Protein AF-A0A6L8SZ44-F1 (afdb_monomer)

pLDDT: mean 76.64, std 16.14, range [46.28, 95.19]

Organism: NCBI:txid418240

Solvent-accessible surface area (backbone atoms only — not comparable to full-atom values): 4727 Å² total; per-residue (Å²): 132,85,80,70,70,45,76,48,71,36,88,83,82,68,47,74,45,75,44,44,77,87,59,48,43,78,46,74,74,82,76,48,45,42,35,35,31,34,63,37,90,86,77,64,48,76,37,83,78,45,82,40,78,44,95,71,56,85,66,77,84,51,64,91,81,48,86,82,79,86,120

Sequence (71 aa):
MVATAFSRLCTSCKKRFAYKQTDAIFDENGYGYSTKLVKCKHCGRLNVIRYFEDDSMKLNNDRKYYDYDMV

Foldseek 3Di:
DPQDWDWDQDPPPRDIDIDGPVQWDWDPPQPQKIFIWHADPPPRDIDTPDIDGRPDRVPPPPCVVDDPPPD

Nearest PDB structures (foldseek):
  4cj2-assembly2_D  TM=5.136E-01  e=2.339E+00  Sulfolobus acidocaldarius
  5m2n-assembly1_A  TM=5.437E-01  e=6.269E+00  Saccharomyces cerevisiae
  8qpc-assembly1_AA  TM=3.550E-01  e=3.183E+00  Sulfolobus acidocaldarius
  8q2m-assembly1_AA  TM=3.641E-01  e=5.211E+00  Sulfolobus acidocaldarius
  2mfk-assembly1_A  TM=3.005E-01  e=8.021E+00  Blomia tropicalis

Mean predicted aligned error: 11.13 Å

Radius of gyration: 17.59 Å; Cα contacts (8 Å, |Δi|>4): 102; chains: 1; bounding box: 42×36×42 Å

Structure (mmCIF, N/CA/C/O backbone):
data_AF-A0A6L8SZ44-F1
#
_entry.id   AF-A0A6L8SZ44-F1
#
loop_
_atom_site.group_PDB
_atom_site.id
_atom_site.type_symbol
_atom_site.label_atom_id
_atom_site.label_alt_id
_atom_site.label_comp_id
_atom_site.label_asym_id
_atom_site.label_entity_id
_atom_site.label_seq_id
_atom_site.pdbx_PDB_ins_code
_atom_site.Cartn_x
_atom_site.Cartn_y
_atom_site.Cartn_z
_atom_site.occupancy
_atom_site.B_iso_or_equiv
_atom_site.auth_seq_id
_atom_site.auth_comp_id
_atom_site.auth_asym_id
_atom_site.auth_atom_id
_atom_site.pdbx_PDB_model_num
ATOM 1 N N . MET A 1 1 ? -11.271 22.800 3.492 1.00 46.28 1 MET A N 1
ATOM 2 C CA . MET A 1 1 ? -10.564 21.659 2.869 1.00 46.28 1 MET A CA 1
ATOM 3 C C . MET A 1 1 ? -11.229 20.379 3.349 1.00 46.28 1 MET A C 1
ATOM 5 O O . MET A 1 1 ? -11.173 20.096 4.539 1.00 46.28 1 MET A O 1
ATOM 9 N N . VAL A 1 2 ? -11.941 19.661 2.478 1.00 52.09 2 VAL A N 1
ATOM 10 C CA . VAL A 1 2 ? -12.561 18.375 2.837 1.00 52.09 2 VAL A CA 1
ATOM 11 C C . VAL A 1 2 ? -11.426 17.380 3.055 1.00 52.09 2 VAL A C 1
ATOM 13 O O . VAL A 1 2 ? -10.677 17.095 2.127 1.00 52.09 2 VAL A O 1
ATOM 16 N N . ALA A 1 3 ? -11.244 16.904 4.286 1.00 58.62 3 ALA A N 1
ATOM 17 C CA . ALA A 1 3 ? -10.264 15.868 4.577 1.00 58.62 3 ALA A CA 1
ATOM 18 C C . ALA A 1 3 ? -10.724 14.568 3.900 1.00 58.62 3 ALA A C 1
ATOM 20 O O . ALA A 1 3 ? -11.558 13.845 4.441 1.00 58.62 3 ALA A O 1
ATOM 21 N N . THR A 1 4 ? -10.218 14.292 2.700 1.00 71.75 4 THR A N 1
ATOM 22 C CA . THR A 1 4 ? -10.514 13.072 1.948 1.00 71.75 4 THR A CA 1
ATOM 23 C C . THR A 1 4 ? -9.984 11.871 2.728 1.00 71.75 4 THR A C 1
ATOM 25 O O . THR A 1 4 ? -8.778 11.633 2.820 1.00 71.75 4 THR A O 1
ATOM 28 N N . ALA A 1 5 ? -10.904 11.141 3.356 1.00 82.00 5 ALA A N 1
ATOM 29 C CA . ALA A 1 5 ? -10.625 9.896 4.050 1.00 82.00 5 ALA A CA 1
ATOM 30 C C . ALA A 1 5 ? -10.877 8.723 3.097 1.00 82.00 5 ALA A C 1
ATOM 32 O O . ALA A 1 5 ? -11.948 8.603 2.506 1.00 82.00 5 ALA A O 1
ATOM 33 N N . PHE A 1 6 ? -9.888 7.849 2.963 1.00 89.19 6 PHE A N 1
ATOM 34 C CA . PHE A 1 6 ? -9.952 6.634 2.161 1.00 89.19 6 PHE A CA 1
ATOM 35 C C . PHE A 1 6 ? -10.228 5.430 3.062 1.00 89.19 6 PHE A C 1
ATOM 37 O O . PHE A 1 6 ? -9.943 5.466 4.260 1.00 89.19 6 PHE A O 1
ATOM 44 N N . SER A 1 7 ? -10.754 4.340 2.497 1.00 91.62 7 SER A N 1
ATOM 45 C CA . SER A 1 7 ? -10.948 3.080 3.225 1.00 91.62 7 SER A CA 1
ATOM 46 C C . SER A 1 7 ? -10.194 1.929 2.563 1.00 91.62 7 SER A C 1
ATOM 48 O O . SER A 1 7 ? -10.122 1.840 1.337 1.00 91.62 7 SER A O 1
ATOM 50 N N . ARG A 1 8 ? -9.621 1.032 3.373 1.00 91.06 8 ARG A N 1
ATOM 51 C CA . ARG A 1 8 ? -8.934 -0.181 2.904 1.00 91.06 8 ARG A CA 1
ATOM 52 C C . ARG A 1 8 ? -9.315 -1.370 3.777 1.00 91.06 8 ARG A C 1
ATOM 54 O O . ARG A 1 8 ? -9.487 -1.235 4.988 1.00 91.06 8 ARG A O 1
ATOM 61 N N . LEU A 1 9 ? -9.440 -2.542 3.161 1.00 94.00 9 LEU A N 1
ATOM 62 C CA . LEU A 1 9 ? -9.542 -3.813 3.873 1.00 94.00 9 LEU A CA 1
ATOM 63 C C . LEU A 1 9 ? -8.133 -4.287 4.237 1.00 94.00 9 LEU A C 1
ATOM 65 O O . LEU A 1 9 ? -7.284 -4.406 3.357 1.00 94.00 9 LEU A O 1
ATOM 69 N N . CYS A 1 10 ? -7.878 -4.565 5.515 1.00 93.81 10 CYS A N 1
ATOM 70 C CA . CYS A 1 10 ? -6.592 -5.121 5.909 1.00 93.81 10 CYS A CA 1
ATOM 71 C C . CYS A 1 10 ? -6.456 -6.568 5.422 1.00 93.81 10 CYS A C 1
ATOM 73 O O . CYS A 1 10 ? -7.294 -7.412 5.742 1.00 93.81 10 CYS A O 1
ATOM 75 N N . THR A 1 11 ? -5.377 -6.881 4.706 1.00 91.62 11 THR A N 1
ATOM 76 C CA . THR A 1 11 ? -5.114 -8.237 4.196 1.00 91.62 11 THR A CA 1
ATOM 77 C C . THR A 1 11 ? -4.873 -9.242 5.318 1.00 91.62 11 THR A C 1
ATOM 79 O O . THR A 1 11 ? -5.217 -10.414 5.163 1.00 91.62 11 THR A O 1
ATOM 82 N N . SER A 1 12 ? -4.359 -8.774 6.459 1.00 93.88 12 SER A N 1
ATOM 83 C CA . SER A 1 12 ? -4.035 -9.600 7.619 1.00 93.88 12 SER A CA 1
ATOM 84 C C . SER A 1 12 ? -5.225 -9.843 8.541 1.00 93.88 12 SER A C 1
ATOM 86 O O . SER A 1 12 ? -5.615 -10.985 8.735 1.00 93.88 12 SER A O 1
ATOM 88 N N . CYS A 1 13 ? -5.798 -8.793 9.140 1.00 94.94 13 CYS A N 1
ATOM 89 C CA . CYS A 1 13 ? -6.859 -8.954 10.142 1.00 94.94 13 CYS A CA 1
ATOM 90 C C . CYS A 1 13 ? -8.274 -8.901 9.554 1.00 94.94 13 CYS A C 1
ATOM 92 O O . CYS A 1 13 ? -9.241 -8.958 10.306 1.00 94.94 13 CYS A O 1
ATOM 94 N N . LYS A 1 14 ? -8.401 -8.734 8.229 1.00 95.19 14 LYS A N 1
ATOM 95 C CA . LYS A 1 14 ? -9.671 -8.666 7.485 1.00 95.19 14 LYS A CA 1
ATOM 96 C C . LYS A 1 14 ? -10.647 -7.580 7.965 1.00 95.19 14 LYS A C 1
ATOM 98 O O . LYS A 1 14 ? -11.796 -7.551 7.541 1.00 95.19 14 LYS A O 1
ATOM 103 N N . LYS A 1 15 ? -10.197 -6.634 8.796 1.00 94.62 15 LYS A N 1
ATOM 104 C CA . LYS A 1 15 ? -10.985 -5.465 9.210 1.00 94.62 15 LYS A CA 1
ATOM 105 C C . LYS A 1 15 ? -10.776 -4.309 8.238 1.00 94.62 15 LYS A C 1
ATOM 107 O O . LYS A 1 15 ? -9.652 -4.052 7.794 1.00 94.62 15 LYS A O 1
ATOM 112 N N . ARG A 1 16 ? -11.854 -3.587 7.926 1.00 94.56 16 ARG A N 1
ATOM 113 C CA . ARG A 1 16 ? -11.772 -2.313 7.200 1.00 94.56 16 ARG A CA 1
ATOM 114 C C . ARG A 1 16 ? -11.281 -1.212 8.134 1.00 94.56 16 ARG A C 1
ATOM 116 O O . ARG A 1 16 ? -11.617 -1.188 9.318 1.00 94.56 16 ARG A O 1
ATOM 123 N N . PHE A 1 17 ? -10.477 -0.305 7.602 1.00 93.31 17 PHE A N 1
ATOM 124 C CA . PHE A 1 17 ? -10.003 0.867 8.327 1.00 93.31 17 PHE A CA 1
ATOM 125 C C . PHE A 1 17 ? -9.948 2.083 7.409 1.00 93.31 17 PHE A C 1
ATOM 127 O O . PHE A 1 17 ? -9.753 1.954 6.197 1.00 93.31 17 PHE A O 1
ATOM 134 N N . ALA A 1 18 ? -10.134 3.256 8.012 1.00 92.81 18 ALA A N 1
ATOM 135 C CA . ALA A 1 18 ? -10.019 4.536 7.336 1.00 92.81 18 ALA A CA 1
ATOM 136 C C . ALA A 1 18 ? -8.612 5.118 7.512 1.00 92.81 18 ALA A C 1
ATOM 138 O O . ALA A 1 18 ? -8.018 5.024 8.595 1.00 92.81 18 ALA A O 1
ATOM 139 N N . TYR A 1 19 ? -8.103 5.742 6.457 1.00 91.69 19 TYR A N 1
ATOM 140 C CA . TYR A 1 19 ? -6.803 6.400 6.439 1.00 91.69 19 TYR A CA 1
ATOM 141 C C . TYR A 1 19 ? -6.850 7.691 5.621 1.00 91.69 19 TYR A C 1
ATOM 143 O O . TYR A 1 19 ? -7.660 7.834 4.704 1.00 91.69 19 TYR A O 1
ATOM 151 N N . LYS A 1 20 ? -5.985 8.642 5.963 1.00 90.8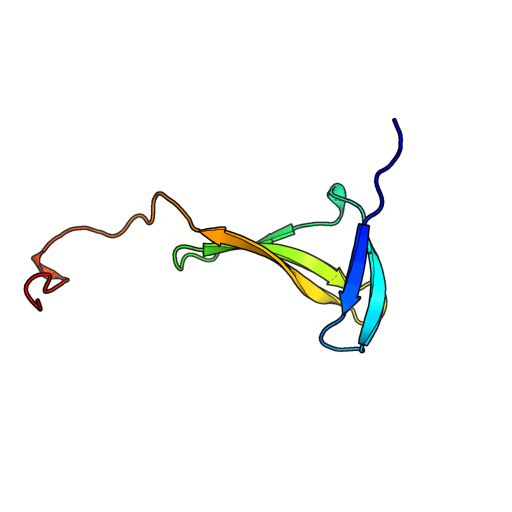8 20 LYS A N 1
ATOM 152 C CA . LYS A 1 20 ? -5.762 9.870 5.193 1.00 90.88 20 LYS A CA 1
ATOM 153 C C . LYS A 1 20 ? -4.539 9.707 4.302 1.00 90.88 20 LYS A C 1
ATOM 155 O O . LYS A 1 20 ? -3.688 8.857 4.545 1.00 90.88 20 LYS A O 1
ATOM 160 N N . GLN A 1 21 ? -4.411 10.559 3.292 1.00 85.75 21 GLN A N 1
ATOM 161 C CA . GLN A 1 21 ? -3.229 10.557 2.426 1.00 85.75 21 GLN A CA 1
ATOM 162 C C . GLN A 1 21 ? -1.927 10.833 3.199 1.00 85.75 21 GLN A C 1
ATOM 164 O O . GLN A 1 21 ? -0.888 10.299 2.825 1.00 85.75 21 GLN A O 1
ATOM 169 N N . THR A 1 22 ? -2.005 11.591 4.298 1.00 87.94 22 THR A N 1
ATOM 170 C CA . THR A 1 22 ? -0.904 11.858 5.241 1.00 87.94 22 THR A CA 1
ATOM 171 C C . THR A 1 22 ? -0.494 10.642 6.073 1.00 87.94 22 THR A C 1
ATOM 173 O O . THR A 1 22 ? 0.601 10.630 6.613 1.00 87.94 22 THR A O 1
ATOM 176 N N . ASP A 1 23 ? -1.358 9.626 6.189 1.00 86.94 23 ASP A N 1
ATOM 177 C CA . ASP A 1 23 ? -1.059 8.390 6.929 1.00 86.94 23 ASP A CA 1
ATOM 178 C C . ASP A 1 23 ? -0.267 7.385 6.068 1.00 86.94 23 ASP A C 1
ATOM 180 O O . ASP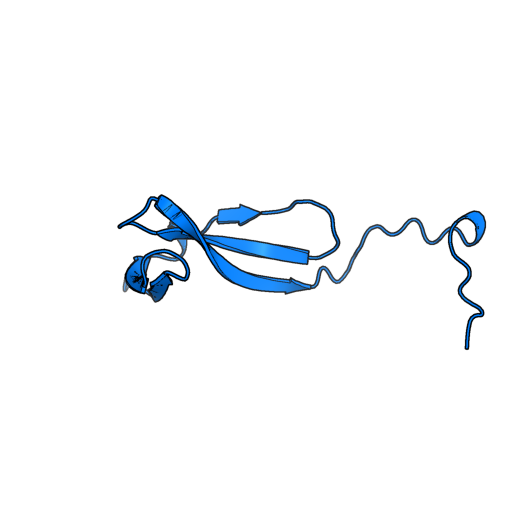 A 1 23 ? 0.136 6.325 6.553 1.00 86.94 23 ASP A O 1
ATOM 184 N N . ALA A 1 24 ? -0.118 7.665 4.769 1.00 87.38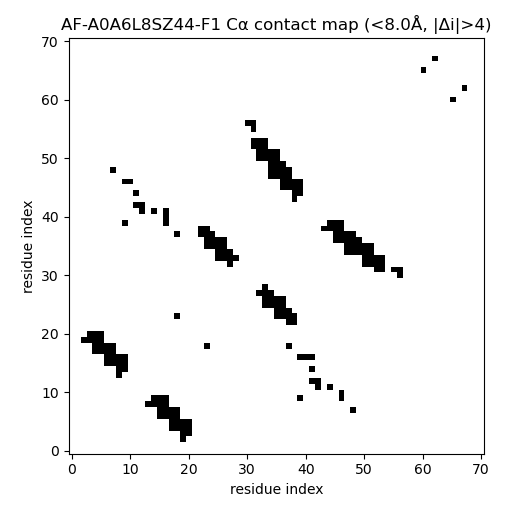 24 ALA A N 1
ATOM 185 C CA . ALA A 1 24 ? 0.538 6.776 3.830 1.00 87.38 24 ALA A CA 1
ATOM 186 C C . ALA A 1 24 ? 2.053 7.005 3.814 1.00 87.38 24 ALA A C 1
ATOM 188 O O . ALA A 1 24 ? 2.520 8.140 3.782 1.00 87.38 24 ALA A O 1
ATOM 189 N N . ILE A 1 25 ? 2.800 5.908 3.779 1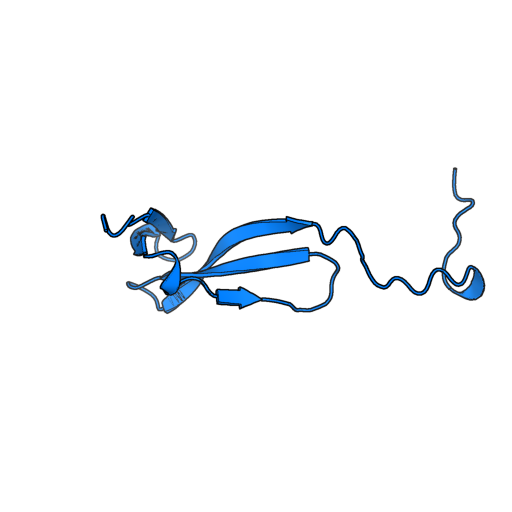.00 88.31 25 ILE A N 1
ATOM 190 C CA . ILE A 1 25 ? 4.263 5.870 3.798 1.00 88.31 25 ILE A CA 1
ATOM 191 C C . ILE A 1 25 ? 4.734 5.315 2.452 1.00 88.31 25 ILE A C 1
ATOM 193 O O . ILE A 1 25 ? 4.050 4.472 1.867 1.00 88.31 25 ILE A O 1
ATOM 197 N N . PHE A 1 26 ? 5.870 5.792 1.953 1.00 84.31 26 PHE A N 1
ATOM 198 C CA . PHE A 1 26 ? 6.543 5.211 0.794 1.00 84.31 26 PHE A CA 1
ATOM 199 C C . PHE A 1 26 ? 7.642 4.258 1.261 1.00 84.31 26 PHE A C 1
ATOM 201 O O . PHE A 1 26 ? 8.420 4.599 2.149 1.00 84.31 26 PHE A O 1
ATOM 208 N N . ASP A 1 27 ? 7.660 3.061 0.687 1.00 76.75 27 ASP A N 1
ATOM 209 C CA . ASP A 1 27 ? 8.761 2.112 0.799 1.00 76.75 27 ASP A CA 1
ATOM 210 C C . ASP A 1 27 ? 9.546 2.152 -0.514 1.00 76.75 27 ASP A C 1
ATOM 212 O O . ASP A 1 27 ? 9.043 1.738 -1.562 1.00 76.75 27 ASP A O 1
ATOM 216 N N . GLU A 1 28 ? 10.747 2.724 -0.435 1.00 68.62 28 GLU A N 1
ATOM 217 C CA . GLU A 1 28 ? 11.679 2.947 -1.548 1.00 68.62 28 GLU A CA 1
ATOM 218 C C . GLU A 1 28 ? 12.754 1.851 -1.621 1.00 68.62 28 GLU A C 1
ATOM 220 O O . GLU A 1 28 ? 13.852 2.080 -2.126 1.00 68.62 28 GLU A O 1
ATOM 225 N N . ASN A 1 29 ? 12.485 0.649 -1.101 1.00 61.97 29 ASN A N 1
ATOM 226 C CA . ASN A 1 29 ? 13.426 -0.465 -1.199 1.00 61.97 29 ASN A CA 1
ATOM 227 C C . ASN A 1 29 ? 13.526 -1.004 -2.643 1.00 61.97 29 ASN A C 1
ATOM 229 O O . ASN A 1 29 ? 12.983 -2.048 -2.984 1.00 61.97 29 ASN A O 1
ATOM 233 N N . GLY A 1 30 ? 14.242 -0.268 -3.495 1.00 51.78 30 GLY A N 1
ATOM 234 C CA . GLY A 1 30 ? 15.383 -0.727 -4.294 1.00 51.78 30 GLY A CA 1
ATOM 235 C C . GLY A 1 30 ? 15.202 -1.759 -5.411 1.00 51.78 30 GLY A C 1
ATOM 236 O O . GLY A 1 30 ? 16.177 -2.014 -6.110 1.00 51.78 30 GLY A O 1
ATOM 237 N N . TYR A 1 31 ? 14.022 -2.344 -5.620 1.00 54.03 31 TYR A N 1
ATOM 238 C CA . TYR A 1 31 ? 13.817 -3.403 -6.627 1.00 54.03 31 TYR A CA 1
ATOM 239 C C . TYR A 1 31 ? 13.073 -2.934 -7.892 1.00 54.03 31 TYR A C 1
ATOM 241 O O . TYR A 1 31 ? 12.508 -3.754 -8.610 1.00 54.03 31 TYR A O 1
ATOM 249 N N . GLY A 1 32 ? 13.069 -1.624 -8.173 1.00 56.22 32 GLY A N 1
ATOM 250 C CA . GLY A 1 32 ? 12.410 -1.031 -9.348 1.00 56.22 32 GLY A CA 1
ATOM 251 C C . GLY A 1 32 ? 10.906 -0.797 -9.208 1.00 56.22 32 GLY A C 1
ATOM 252 O O . GLY A 1 32 ? 10.229 -0.518 -10.196 1.00 56.22 32 GLY A O 1
ATOM 253 N N . TYR A 1 33 ? 10.385 -0.918 -7.987 1.00 60.47 33 TYR A N 1
ATOM 254 C CA . TYR A 1 33 ? 9.002 -0.595 -7.670 1.00 60.47 33 TYR A CA 1
ATOM 255 C C . TYR A 1 33 ? 8.948 0.191 -6.367 1.00 60.47 33 TYR A C 1
ATOM 257 O O . TYR A 1 33 ? 9.330 -0.317 -5.309 1.00 60.47 33 TYR A O 1
ATOM 265 N N . SER A 1 34 ? 8.380 1.390 -6.421 1.00 74.81 34 SER A N 1
ATOM 266 C CA . SER A 1 34 ? 8.021 2.146 -5.227 1.00 74.81 34 SER A CA 1
ATOM 267 C C . SER A 1 34 ? 6.644 1.697 -4.742 1.00 74.81 34 SER A C 1
ATOM 269 O O . SER A 1 34 ? 5.654 1.731 -5.481 1.00 74.81 34 SER A O 1
ATOM 271 N N . THR A 1 35 ? 6.528 1.280 -3.479 1.00 82.69 35 THR A N 1
ATOM 272 C CA . THR A 1 35 ? 5.222 0.903 -2.917 1.00 82.69 35 THR A CA 1
ATOM 273 C C . THR A 1 35 ? 4.729 1.927 -1.921 1.00 82.69 35 THR A C 1
ATOM 275 O O . THR A 1 35 ? 5.434 2.362 -1.014 1.00 82.69 35 THR A O 1
ATOM 278 N N . LYS A 1 36 ? 3.462 2.311 -2.075 1.00 87.69 36 LYS A N 1
ATOM 279 C CA . LYS A 1 36 ? 2.787 3.147 -1.093 1.00 87.69 36 LYS A CA 1
ATOM 280 C C . LYS A 1 36 ? 2.010 2.260 -0.145 1.00 87.69 36 LYS A C 1
ATOM 282 O O . LYS A 1 36 ? 1.139 1.481 -0.551 1.00 87.69 36 LYS A O 1
ATOM 287 N N . LEU A 1 37 ? 2.334 2.402 1.127 1.00 90.88 37 LEU A N 1
ATOM 288 C CA . LEU A 1 37 ? 1.865 1.578 2.222 1.00 90.88 37 LEU A CA 1
ATOM 289 C C . LEU A 1 37 ? 1.021 2.411 3.182 1.00 90.88 37 LEU A C 1
ATOM 291 O O . LEU A 1 37 ? 1.157 3.628 3.280 1.00 90.88 37 LEU A O 1
ATOM 295 N N . VAL 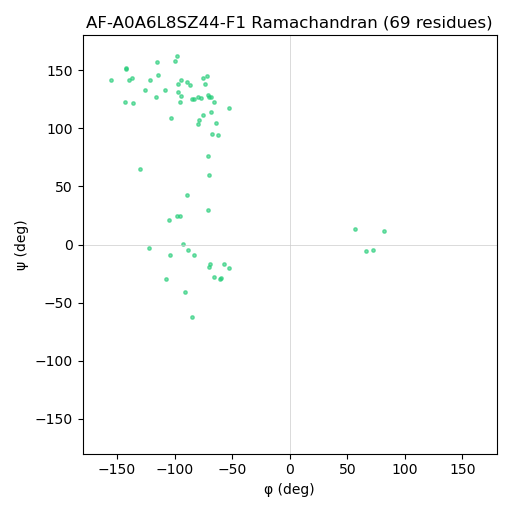A 1 38 ? 0.160 1.742 3.938 1.00 93.50 38 VAL A N 1
ATOM 296 C CA . VAL A 1 38 ? -0.538 2.344 5.073 1.00 93.50 38 VAL A CA 1
ATOM 297 C C . VAL A 1 38 ? -0.611 1.362 6.233 1.00 93.50 38 VAL A C 1
ATOM 299 O O . VAL A 1 38 ? -0.826 0.159 6.047 1.00 93.50 38 VAL A O 1
ATOM 302 N N . LYS A 1 39 ? -0.451 1.869 7.455 1.00 93.81 39 LYS A N 1
ATOM 303 C CA . LYS A 1 39 ? -0.548 1.057 8.669 1.00 93.81 39 LYS A CA 1
ATOM 304 C C . LYS A 1 39 ? -2.011 0.814 9.038 1.00 93.81 39 LYS A C 1
ATOM 306 O O . LYS A 1 39 ? -2.795 1.749 9.194 1.00 93.81 39 LYS A O 1
ATOM 311 N N . CYS A 1 40 ? -2.390 -0.449 9.220 1.00 94.00 40 CYS A N 1
ATOM 312 C CA . CYS A 1 40 ? -3.715 -0.794 9.721 1.00 94.00 40 CYS A CA 1
ATOM 313 C C . CYS A 1 40 ? -3.862 -0.356 11.184 1.00 94.00 40 CYS A C 1
ATOM 315 O O . CYS A 1 40 ? -3.086 -0.781 12.038 1.00 94.00 40 CYS A O 1
ATOM 317 N N . LYS A 1 41 ? -4.909 0.415 11.496 1.00 92.31 41 LYS A N 1
ATOM 318 C CA . LYS A 1 41 ? -5.189 0.892 12.866 1.00 92.31 41 LYS A CA 1
ATOM 319 C C . LYS A 1 41 ? -5.630 -0.212 13.837 1.00 92.31 41 LYS A C 1
ATOM 321 O O . LYS A 1 41 ? -5.576 -0.008 15.039 1.00 92.31 41 LYS A O 1
ATOM 326 N N . HIS A 1 42 ? -6.040 -1.378 13.326 1.00 93.50 42 HIS A N 1
ATOM 327 C CA . HIS A 1 42 ? -6.517 -2.498 14.150 1.00 93.50 42 HIS A CA 1
ATOM 328 C C . HIS A 1 42 ? -5.416 -3.480 14.549 1.00 93.50 42 HIS A C 1
ATOM 330 O O . HIS A 1 42 ? -5.432 -3.987 15.661 1.00 93.50 42 HIS A O 1
ATOM 336 N N . CYS A 1 43 ? -4.504 -3.808 13.628 1.00 94.06 43 CYS A N 1
ATOM 337 C CA . CYS A 1 43 ? -3.476 -4.838 13.850 1.00 94.06 43 CYS A CA 1
ATOM 338 C C . CYS A 1 43 ? -2.042 -4.330 13.684 1.00 94.06 43 CYS A C 1
ATOM 340 O O . CYS A 1 43 ? -1.098 -5.097 13.835 1.00 94.06 43 CYS A O 1
ATOM 342 N N . GLY A 1 44 ? -1.860 -3.065 13.302 1.00 92.25 44 GLY A N 1
ATOM 343 C CA . GLY A 1 44 ? -0.546 -2.459 13.118 1.00 92.25 44 GLY A CA 1
ATOM 344 C C . GLY A 1 44 ? 0.228 -2.919 11.880 1.00 92.25 44 GLY A C 1
ATOM 345 O O . GLY A 1 44 ? 1.280 -2.347 11.611 1.00 92.25 44 GLY A O 1
ATOM 346 N N . ARG A 1 45 ? -0.263 -3.895 11.102 1.00 93.06 45 ARG A N 1
ATOM 347 C CA . ARG A 1 45 ? 0.422 -4.342 9.879 1.00 93.06 45 ARG A CA 1
ATOM 348 C C . ARG A 1 45 ? 0.334 -3.312 8.755 1.00 93.06 45 ARG A C 1
ATOM 350 O O . ARG A 1 45 ? -0.695 -2.651 8.583 1.00 93.06 45 ARG A O 1
ATOM 357 N N . LEU A 1 46 ? 1.400 -3.226 7.965 1.00 91.06 46 LEU A N 1
ATOM 358 C CA . LEU A 1 46 ? 1.443 -2.437 6.738 1.00 91.06 46 LEU A CA 1
ATOM 359 C C . LE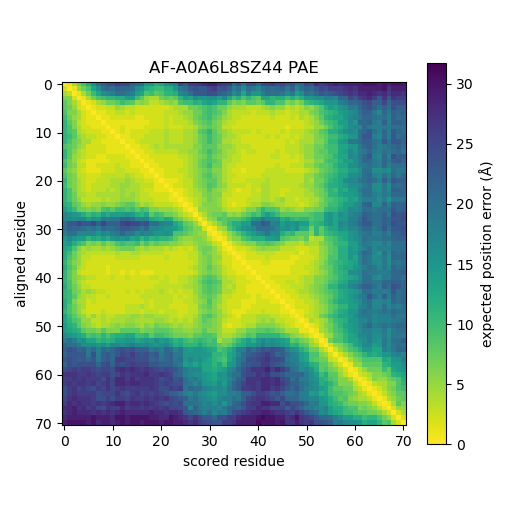U A 1 46 ? 0.623 -3.125 5.645 1.00 91.06 46 LEU A C 1
ATOM 361 O O . LEU A 1 46 ? 0.628 -4.347 5.512 1.00 91.06 46 LEU A O 1
ATOM 365 N N . ASN A 1 47 ? -0.131 -2.331 4.897 1.00 90.06 47 ASN A N 1
ATOM 366 C CA . ASN A 1 47 ? -0.930 -2.783 3.769 1.00 90.06 47 ASN A CA 1
ATOM 367 C C . ASN A 1 47 ? -0.551 -1.956 2.551 1.00 90.06 47 ASN A C 1
ATOM 369 O O . ASN A 1 47 ? -0.532 -0.727 2.629 1.00 90.06 47 ASN A O 1
ATOM 373 N N . VAL A 1 48 ? -0.316 -2.625 1.427 1.00 88.50 48 VAL A N 1
ATOM 374 C CA . VAL A 1 48 ? -0.063 -1.950 0.156 1.00 88.50 48 VAL A CA 1
ATOM 375 C C . VAL A 1 48 ? -1.355 -1.313 -0.342 1.00 88.50 48 VAL A C 1
ATOM 377 O O . VAL A 1 48 ? -2.399 -1.976 -0.411 1.00 88.50 48 VAL A O 1
ATOM 380 N N . ILE A 1 49 ? -1.292 -0.025 -0.678 1.00 88.31 49 ILE A N 1
ATOM 381 C CA . ILE A 1 49 ? -2.403 0.718 -1.284 1.00 88.31 49 ILE A CA 1
ATOM 382 C C . ILE A 1 49 ? -2.167 1.012 -2.762 1.00 88.31 49 ILE A C 1
ATOM 384 O O . ILE A 1 49 ? -3.146 1.079 -3.503 1.00 88.31 49 ILE A O 1
ATOM 388 N N . ARG A 1 50 ? -0.909 1.151 -3.196 1.00 83.06 50 ARG A N 1
ATOM 389 C CA . ARG A 1 50 ? -0.554 1.367 -4.601 1.00 83.06 50 ARG A CA 1
ATOM 390 C C . ARG A 1 50 ? 0.871 0.897 -4.885 1.00 83.06 50 ARG A C 1
ATOM 392 O O . ARG A 1 50 ? 1.752 1.113 -4.057 1.00 83.06 50 ARG A O 1
ATOM 399 N N . TYR A 1 51 ? 1.053 0.301 -6.056 1.00 77.56 51 TYR A N 1
ATOM 400 C CA . TYR A 1 51 ? 2.353 0.048 -6.667 1.00 77.56 51 TYR A CA 1
ATOM 401 C C . TYR A 1 51 ? 2.630 1.171 -7.667 1.00 77.56 51 TYR A C 1
ATOM 403 O O . TYR A 1 51 ? 1.712 1.611 -8.368 1.00 77.56 51 TYR A O 1
ATOM 411 N N . PHE A 1 52 ? 3.862 1.655 -7.685 1.00 72.19 52 PHE A N 1
ATOM 412 C CA . PHE A 1 52 ? 4.396 2.524 -8.718 1.00 72.19 52 PHE A CA 1
ATOM 413 C C . PHE A 1 52 ? 5.518 1.746 -9.396 1.00 72.19 52 PHE A C 1
ATOM 415 O O . PHE A 1 52 ? 6.380 1.195 -8.713 1.00 72.19 52 PHE A O 1
ATOM 422 N N . GLU A 1 53 ? 5.451 1.644 -10.716 1.00 64.75 53 GLU A N 1
ATOM 423 C CA . GLU A 1 53 ? 6.571 1.153 -11.512 1.00 64.75 53 GLU A CA 1
ATOM 424 C C . GLU A 1 53 ? 7.572 2.302 -11.606 1.00 64.75 53 GLU A C 1
ATOM 426 O O . GLU A 1 53 ? 7.186 3.430 -11.925 1.00 64.75 53 GLU A O 1
ATOM 431 N N . ASP A 1 54 ? 8.826 2.053 -11.236 1.00 61.88 54 ASP A N 1
ATOM 432 C CA . ASP A 1 54 ? 9.847 3.084 -11.349 1.00 61.88 54 ASP A CA 1
ATOM 433 C C . ASP A 1 54 ? 10.286 3.158 -12.817 1.00 61.88 54 ASP A C 1
ATOM 435 O O . ASP A 1 54 ? 11.019 2.294 -13.297 1.00 61.88 54 ASP A O 1
ATOM 439 N N . ASP A 1 55 ? 9.887 4.221 -13.523 1.00 56.53 55 ASP A N 1
ATOM 440 C CA . ASP A 1 55 ? 10.263 4.468 -14.931 1.00 56.53 55 ASP A CA 1
ATOM 441 C C . ASP A 1 55 ? 11.789 4.521 -15.150 1.00 56.53 55 ASP A C 1
ATOM 443 O O . ASP A 1 55 ? 12.284 4.419 -16.271 1.00 56.53 55 ASP A O 1
ATOM 447 N N . SER A 1 56 ? 12.554 4.698 -14.071 1.00 54.00 56 SER A N 1
ATOM 448 C CA . SER A 1 56 ? 14.005 4.808 -14.086 1.00 54.00 56 SER A CA 1
ATOM 449 C C . SER A 1 56 ? 14.618 3.869 -13.054 1.00 54.00 56 SER A C 1
ATOM 451 O O . SER A 1 56 ? 15.282 4.310 -12.109 1.00 54.00 56 SER A O 1
ATOM 453 N N . MET A 1 57 ? 14.450 2.557 -13.243 1.00 54.41 57 MET A N 1
ATOM 454 C CA . MET A 1 57 ? 15.365 1.608 -12.614 1.00 54.41 57 MET A CA 1
ATOM 455 C C . MET A 1 57 ? 16.792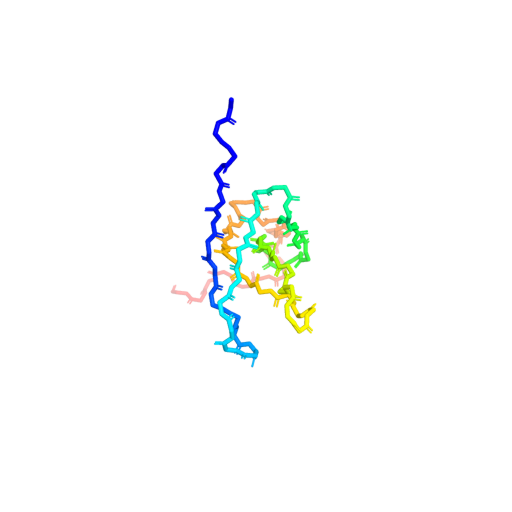 2.029 -12.994 1.00 54.41 57 MET A C 1
ATOM 457 O O . MET A 1 57 ? 17.146 2.040 -14.173 1.00 54.41 57 MET A O 1
ATOM 461 N N . LYS A 1 58 ? 17.631 2.392 -12.013 1.00 54.03 58 LYS A N 1
ATOM 462 C CA . LYS A 1 58 ? 19.083 2.544 -12.212 1.00 54.03 58 LYS A CA 1
ATOM 463 C C . LYS A 1 58 ? 19.704 1.160 -12.420 1.00 54.03 58 LYS A C 1
ATOM 465 O O . LYS A 1 58 ? 20.536 0.711 -11.637 1.00 54.03 58 LYS A O 1
ATOM 470 N N . LEU A 1 59 ? 19.257 0.454 -13.451 1.00 56.44 59 LEU A N 1
ATOM 471 C CA . LEU A 1 59 ? 19.937 -0.720 -13.950 1.00 56.44 59 LEU A CA 1
ATOM 472 C C . LEU A 1 59 ? 21.260 -0.213 -14.504 1.00 56.44 59 LEU A C 1
ATOM 474 O O . LEU A 1 59 ? 21.305 0.686 -15.345 1.00 56.44 59 LEU A O 1
ATOM 478 N N . ASN A 1 60 ? 22.357 -0.749 -13.982 1.0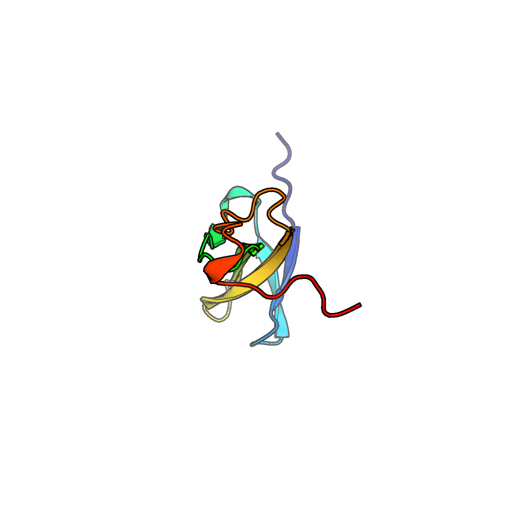0 57.31 60 ASN A N 1
ATOM 479 C CA . ASN A 1 60 ? 23.622 -0.639 -14.676 1.00 57.31 60 ASN A CA 1
ATOM 480 C C . ASN A 1 60 ? 23.438 -1.369 -16.014 1.00 57.31 60 ASN A C 1
ATOM 482 O O . ASN A 1 60 ? 23.576 -2.585 -16.053 1.00 57.31 60 ASN A O 1
ATOM 486 N N . ASN A 1 61 ? 23.090 -0.649 -17.085 1.00 55.34 61 ASN A N 1
ATOM 487 C CA . ASN A 1 61 ? 22.906 -1.188 -18.442 1.00 55.34 61 ASN A CA 1
ATOM 488 C C . ASN A 1 61 ? 24.244 -1.602 -19.088 1.00 55.34 61 ASN A C 1
ATOM 490 O O . ASN A 1 61 ? 24.429 -1.523 -20.302 1.00 55.34 61 ASN A O 1
ATOM 494 N N . ASP A 1 62 ? 25.210 -2.007 -18.270 1.00 59.38 62 ASP A N 1
ATOM 495 C CA . ASP A 1 62 ? 26.453 -2.583 -18.724 1.00 59.38 62 ASP A CA 1
ATOM 496 C C . ASP A 1 62 ? 26.169 -4.017 -19.181 1.00 59.38 62 ASP A C 1
ATOM 498 O O . ASP A 1 62 ? 25.860 -4.912 -18.388 1.00 59.38 62 ASP A O 1
ATOM 502 N N . ARG A 1 63 ? 26.281 -4.212 -20.499 1.00 63.06 63 ARG A N 1
ATOM 503 C CA . ARG A 1 63 ? 26.125 -5.497 -21.193 1.00 63.06 63 ARG A CA 1
ATOM 504 C C . ARG A 1 63 ? 27.003 -6.603 -20.613 1.00 63.06 63 ARG A C 1
ATOM 506 O O . ARG A 1 63 ? 26.700 -7.770 -20.811 1.00 63.06 63 ARG A O 1
ATOM 513 N N . LYS A 1 64 ? 28.066 -6.270 -19.876 1.00 67.12 64 LYS A N 1
ATOM 514 C CA . LYS A 1 64 ? 28.891 -7.261 -19.178 1.00 67.12 64 LYS A CA 1
ATOM 515 C C . LYS A 1 64 ? 28.100 -8.088 -18.157 1.00 67.12 64 LYS A C 1
ATOM 517 O O . LYS A 1 64 ? 28.493 -9.215 -17.869 1.00 67.12 64 LYS A O 1
ATOM 522 N N . TYR A 1 65 ? 27.037 -7.527 -17.578 1.00 62.72 65 TYR A N 1
ATOM 523 C CA . TYR A 1 65 ? 26.282 -8.170 -16.498 1.00 62.72 65 TYR A CA 1
ATOM 524 C C . TYR A 1 65 ? 24.946 -8.774 -16.947 1.00 62.72 65 TYR A C 1
ATOM 526 O O . TYR A 1 65 ? 24.329 -9.482 -16.153 1.00 62.72 65 TYR A O 1
ATOM 534 N N . TYR A 1 66 ? 24.502 -8.525 -18.184 1.00 59.22 66 TYR A N 1
ATOM 535 C CA . TYR A 1 66 ? 23.189 -8.951 -18.671 1.00 59.22 66 TYR A CA 1
ATOM 536 C C . TYR A 1 66 ? 23.252 -9.376 -20.146 1.00 59.22 66 TYR A C 1
ATOM 538 O O . TYR A 1 66 ? 23.621 -8.577 -21.007 1.00 59.22 66 TYR A O 1
ATOM 546 N N . ASP A 1 67 ? 22.848 -10.618 -20.428 1.00 60.00 67 ASP A N 1
ATOM 547 C CA . ASP A 1 67 ? 22.636 -11.122 -21.790 1.00 60.00 67 ASP A CA 1
ATOM 548 C C . ASP A 1 67 ? 21.276 -10.636 -22.304 1.00 60.00 67 ASP A C 1
ATOM 550 O O . ASP A 1 67 ? 20.222 -11.133 -21.903 1.00 60.00 67 ASP A O 1
ATOM 554 N N . TYR A 1 68 ? 21.303 -9.635 -23.182 1.00 62.94 68 TYR A N 1
ATOM 555 C CA . TYR A 1 68 ? 20.101 -9.065 -23.800 1.00 62.94 68 TYR A CA 1
ATOM 556 C C . TYR A 1 68 ? 19.681 -9.785 -25.093 1.00 62.94 68 TYR A C 1
ATOM 558 O O . TYR A 1 68 ? 18.621 -9.480 -25.631 1.00 62.94 68 TYR A O 1
ATOM 566 N N . ASP A 1 69 ? 20.475 -10.749 -25.568 1.00 61.50 69 ASP A N 1
ATOM 567 C CA . ASP A 1 69 ? 20.293 -11.425 -26.862 1.00 61.50 69 ASP A CA 1
ATOM 568 C C . ASP A 1 69 ? 19.505 -12.757 -26.761 1.00 61.50 69 ASP A C 1
ATOM 570 O O . ASP A 1 69 ? 19.640 -13.634 -27.609 1.00 61.50 69 ASP A O 1
ATOM 574 N N . MET A 1 70 ? 18.659 -12.939 -25.738 1.00 53.62 70 MET A N 1
ATOM 575 C CA . MET A 1 70 ? 17.780 -14.120 -25.601 1.00 53.62 70 MET A CA 1
ATOM 576 C C . MET A 1 70 ? 16.402 -13.954 -26.281 1.00 53.62 70 MET A C 1
ATOM 578 O O . MET A 1 70 ? 15.384 -14.349 -25.706 1.00 53.62 70 MET A O 1
ATOM 582 N N . VAL A 1 71 ? 16.352 -13.379 -27.492 1.00 49.38 71 VAL A N 1
ATOM 583 C CA . VAL A 1 71 ? 15.148 -13.369 -28.355 1.00 49.38 71 VAL A CA 1
ATOM 584 C C . VAL A 1 71 ? 15.512 -13.684 -29.799 1.00 49.38 71 VAL A C 1
ATOM 586 O O . VAL A 1 71 ? 16.343 -12.943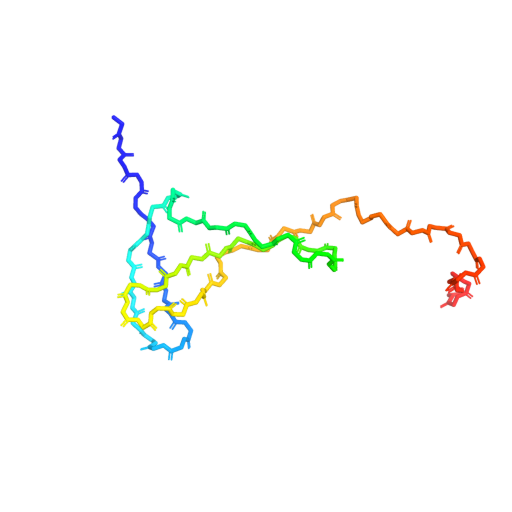 -30.365 1.00 49.38 71 VAL A O 1
#

Secondary structure (DSSP, 8-state):
----EEEEE-TTT--EEEEEGGGEEEE--SSSEEEEEEE-TTT--EEEEEEEE-TT------TTS------